Protein AF-A0A150GZI4-F1 (afdb_monomer)

Radius of gyration: 29.68 Å; Cα contacts (8 Å, |Δi|>4): 111; chains: 1; bounding box: 90×44×80 Å

pLDDT: mean 73.65, std 22.76, range [37.59, 97.5]

Structure (mmCIF, N/CA/C/O backbone):
data_AF-A0A150GZI4-F1
#
_entry.id   AF-A0A150GZI4-F1
#
loop_
_atom_site.group_PDB
_atom_site.id
_atom_site.type_symbol
_atom_site.label_ato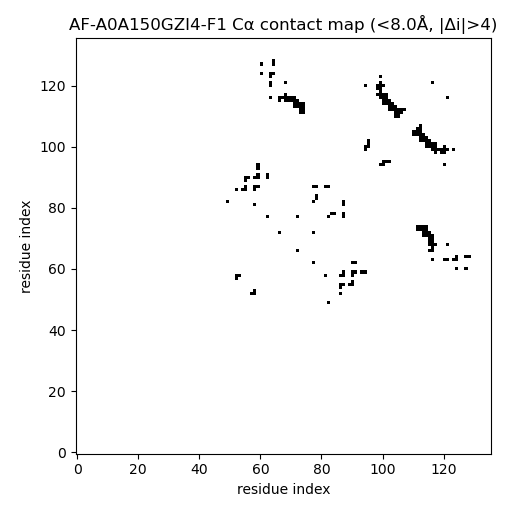m_id
_atom_site.label_alt_id
_atom_site.label_comp_id
_atom_site.label_asym_id
_atom_site.label_entity_id
_atom_site.label_seq_id
_atom_site.pdbx_PDB_ins_code
_atom_site.Cartn_x
_atom_site.Cartn_y
_atom_site.Cartn_z
_atom_site.occupancy
_atom_site.B_iso_or_equiv
_atom_site.auth_seq_id
_atom_site.auth_comp_id
_atom_site.auth_asym_id
_atom_site.auth_atom_id
_atom_site.pdbx_PDB_model_num
ATOM 1 N N . MET A 1 1 ? -49.444 16.721 -34.925 1.00 39.84 1 MET A N 1
ATOM 2 C CA . MET A 1 1 ? -49.424 17.511 -36.173 1.00 39.84 1 MET A CA 1
ATOM 3 C C . MET A 1 1 ? -48.010 17.444 -36.735 1.00 39.84 1 MET A C 1
ATOM 5 O O . MET A 1 1 ? -47.135 17.995 -36.087 1.00 39.84 1 MET A O 1
ATOM 9 N N . ALA A 1 2 ? -47.861 16.724 -37.858 1.00 42.56 2 ALA A N 1
ATOM 10 C CA . ALA A 1 2 ? -46.736 16.630 -38.814 1.00 42.56 2 ALA A CA 1
ATOM 11 C C . ALA A 1 2 ? -45.330 16.274 -38.260 1.00 42.56 2 ALA A C 1
ATOM 13 O O . ALA A 1 2 ? -44.802 16.997 -37.428 1.00 42.56 2 ALA A O 1
ATOM 14 N N . ASP A 1 3 ? -44.690 15.136 -38.561 1.00 42.09 3 ASP A N 1
ATOM 15 C CA . ASP A 1 3 ? -44.440 14.413 -39.835 1.00 42.09 3 ASP A CA 1
ATOM 16 C C . ASP A 1 3 ? -43.342 15.054 -40.711 1.00 42.09 3 ASP A C 1
ATOM 18 O O . ASP A 1 3 ? -43.411 16.250 -40.985 1.00 42.09 3 ASP A O 1
ATOM 22 N N . ALA A 1 4 ? -42.357 14.221 -41.096 1.00 39.97 4 ALA A N 1
ATOM 23 C CA . ALA A 1 4 ? -41.515 14.232 -42.311 1.00 39.97 4 ALA A CA 1
ATOM 24 C C . ALA A 1 4 ? -40.080 13.746 -41.978 1.00 39.97 4 ALA A C 1
ATOM 26 O O . ALA A 1 4 ? -39.322 14.430 -41.298 1.00 39.97 4 ALA A O 1
ATOM 27 N N . ALA A 1 5 ? -39.729 12.483 -42.254 1.00 42.06 5 ALA A N 1
ATOM 28 C CA . ALA A 1 5 ? -39.231 11.972 -43.547 1.00 42.06 5 ALA A CA 1
ATOM 29 C C . ALA A 1 5 ? -37.741 12.317 -43.781 1.00 42.06 5 ALA A C 1
ATOM 31 O O . ALA A 1 5 ? -37.381 13.477 -43.911 1.00 42.06 5 ALA A O 1
ATOM 32 N N . ALA A 1 6 ? -36.850 11.318 -43.665 1.00 46.44 6 ALA A N 1
ATOM 33 C CA . ALA A 1 6 ? -36.167 10.636 -44.785 1.00 46.44 6 ALA A CA 1
ATOM 34 C C . ALA A 1 6 ? -34.973 11.462 -45.341 1.00 46.44 6 ALA A C 1
ATOM 36 O O . ALA A 1 6 ? -35.066 12.664 -45.504 1.00 46.44 6 ALA A O 1
ATOM 37 N N . LEU A 1 7 ? -33.771 10.931 -45.580 1.00 47.41 7 LEU A N 1
ATOM 38 C CA . LEU A 1 7 ? -33.436 10.022 -46.674 1.00 47.41 7 LEU A CA 1
ATOM 39 C C . LEU A 1 7 ? -31.927 9.644 -46.602 1.00 47.41 7 LEU A C 1
ATOM 41 O O . LEU A 1 7 ? -31.074 10.510 -46.466 1.00 47.41 7 LEU A O 1
ATOM 45 N N . LEU A 1 8 ? -31.658 8.350 -46.813 1.00 49.22 8 LEU A N 1
ATOM 46 C CA . LEU A 1 8 ? -30.639 7.734 -47.689 1.00 49.22 8 LEU A CA 1
ATOM 47 C C . LEU A 1 8 ? -29.102 7.848 -47.484 1.00 49.22 8 LEU A C 1
ATOM 49 O O . LEU A 1 8 ? -28.475 8.878 -47.674 1.00 49.22 8 LEU A O 1
ATOM 53 N N . GLN A 1 9 ? -28.543 6.630 -47.371 1.00 41.47 9 GLN A N 1
ATOM 54 C CA . GLN A 1 9 ? -27.523 5.974 -48.220 1.00 41.47 9 GLN A CA 1
ATOM 55 C C . GLN A 1 9 ? -26.048 6.398 -48.175 1.00 41.47 9 GLN A C 1
ATOM 57 O O . GLN A 1 9 ? -25.660 7.513 -48.492 1.00 41.47 9 GLN A O 1
ATOM 62 N N . GLY A 1 10 ? -25.214 5.372 -47.967 1.00 41.75 10 GLY A N 1
ATOM 63 C CA . GLY A 1 10 ? -23.782 5.373 -48.249 1.00 41.75 10 GLY A CA 1
ATOM 64 C C . GLY A 1 10 ? -23.161 3.986 -48.063 1.00 41.75 10 GLY A C 1
ATOM 65 O O . GLY A 1 10 ? -22.416 3.759 -47.118 1.00 41.75 10 GLY A O 1
ATOM 66 N N . LEU A 1 11 ? -23.503 3.041 -48.944 1.00 47.81 11 LEU A N 1
ATOM 67 C CA . LEU A 1 11 ? -22.794 1.768 -49.124 1.00 47.81 11 LEU A CA 1
ATOM 68 C C . LEU A 1 11 ? -21.376 2.031 -49.659 1.00 47.81 11 LEU A C 1
ATOM 70 O O . LEU A 1 11 ? -21.244 2.695 -50.681 1.00 47.81 11 LEU A O 1
ATOM 74 N N . SER A 1 12 ? -20.341 1.405 -49.090 1.00 46.00 12 SER A N 1
ATOM 75 C CA . SER A 1 12 ? -19.241 0.886 -49.915 1.00 46.00 12 SER A CA 1
ATOM 76 C C . SER A 1 12 ? -18.458 -0.227 -49.220 1.00 46.00 12 SER A C 1
ATOM 78 O O . SER A 1 12 ? -18.130 -0.165 -48.037 1.00 46.00 12 SER A O 1
ATOM 80 N N . ARG A 1 13 ? -18.206 -1.276 -50.001 1.00 47.44 13 ARG A N 1
ATOM 81 C CA . ARG A 1 13 ? -17.507 -2.518 -49.669 1.00 47.44 13 ARG A CA 1
ATOM 82 C C . ARG A 1 13 ? -15.998 -2.316 -49.825 1.00 47.44 13 ARG A C 1
ATOM 84 O O . ARG A 1 13 ? -15.567 -1.684 -50.781 1.00 47.44 13 ARG A O 1
ATOM 91 N N . GLY A 1 14 ? -15.205 -2.969 -48.981 1.00 40.56 14 GLY A N 1
ATOM 92 C CA . GLY A 1 14 ? -13.758 -3.091 -49.170 1.00 40.56 14 GLY A CA 1
ATOM 93 C C . GLY A 1 14 ? -13.226 -4.375 -48.548 1.00 40.56 14 GLY A C 1
ATOM 94 O O . GLY A 1 14 ? -12.915 -4.412 -47.364 1.00 40.56 14 GLY A O 1
ATOM 95 N N . GLN A 1 15 ? -13.172 -5.440 -49.350 1.00 42.50 15 GLN A N 1
ATOM 96 C CA . GLN A 1 15 ? -12.490 -6.695 -49.034 1.00 42.50 15 GLN A CA 1
ATOM 97 C C . GLN A 1 15 ? -10.969 -6.485 -49.008 1.00 42.50 15 GLN A C 1
ATOM 99 O O . GLN A 1 15 ? -10.436 -5.738 -49.824 1.00 42.50 15 GLN A O 1
ATOM 104 N N . GLY A 1 16 ? -10.269 -7.208 -48.131 1.00 39.09 16 GLY A N 1
ATOM 105 C CA . GLY A 1 16 ? -8.806 -7.213 -48.089 1.00 39.09 16 GLY A CA 1
ATOM 106 C C . GLY A 1 16 ? -8.229 -8.155 -47.032 1.00 39.09 16 GLY A C 1
ATOM 107 O O . GLY A 1 16 ? -7.452 -7.728 -46.189 1.00 39.09 16 GLY A O 1
ATOM 108 N N . LEU A 1 17 ? -8.627 -9.431 -47.045 1.00 45.88 17 LEU A N 1
ATOM 109 C CA . LEU A 1 17 ? -7.963 -10.489 -46.275 1.00 45.88 17 LEU A CA 1
ATOM 110 C C . LEU A 1 17 ? -6.720 -10.963 -47.043 1.00 45.88 17 LEU A C 1
ATOM 112 O O . LEU A 1 17 ? -6.808 -11.845 -47.897 1.00 45.88 17 LEU A O 1
ATOM 116 N N . SER A 1 18 ? -5.556 -10.392 -46.740 1.00 47.31 18 SER A N 1
ATOM 117 C CA . SER A 1 18 ? -4.263 -10.891 -47.217 1.00 47.31 18 SER A CA 1
ATOM 118 C C . SER A 1 18 ? -3.698 -11.932 -46.247 1.00 47.31 18 SER A C 1
ATOM 120 O O . SER A 1 18 ? -3.342 -11.662 -45.101 1.00 47.31 18 SER A O 1
ATOM 122 N N . ARG A 1 19 ? -3.645 -13.164 -46.755 1.00 48.53 19 ARG A N 1
ATOM 123 C CA . ARG A 1 19 ? -3.022 -14.356 -46.177 1.00 48.53 19 ARG A CA 1
ATOM 124 C C . ARG A 1 19 ? -1.498 -14.214 -46.084 1.00 48.53 19 ARG A C 1
ATOM 126 O O . ARG A 1 19 ? -0.862 -13.740 -47.016 1.00 48.53 19 ARG A O 1
ATOM 133 N N . GLY A 1 20 ? -0.937 -14.831 -45.043 1.00 40.38 20 GLY A N 1
ATOM 134 C CA . GLY A 1 20 ? 0.284 -15.634 -45.160 1.00 40.38 20 GLY A CA 1
ATOM 135 C C . GLY A 1 20 ? 1.603 -14.935 -44.843 1.00 40.38 20 GLY A C 1
ATOM 136 O O . GLY A 1 20 ? 2.312 -14.505 -45.744 1.00 40.38 20 GLY A O 1
ATOM 137 N N . HIS A 1 21 ? 2.013 -14.968 -43.572 1.00 40.41 21 HIS A N 1
ATOM 138 C CA . HIS A 1 21 ? 3.432 -14.905 -43.221 1.00 40.41 21 HIS A CA 1
ATOM 139 C C . HIS A 1 21 ? 3.874 -16.281 -42.713 1.00 40.41 21 HIS A C 1
ATOM 141 O O . HIS A 1 21 ? 3.656 -16.661 -41.564 1.00 40.41 21 HIS A O 1
ATOM 147 N N . VAL A 1 22 ? 4.448 -17.060 -43.630 1.00 51.91 22 VAL A N 1
ATOM 148 C CA . VAL A 1 22 ? 5.120 -18.328 -43.349 1.00 51.91 22 VAL A CA 1
ATOM 149 C C . VAL A 1 22 ? 6.433 -18.003 -42.638 1.00 51.91 22 VAL A C 1
ATOM 151 O O . VAL A 1 22 ? 7.350 -17.457 -43.250 1.00 51.91 22 VAL A O 1
ATOM 154 N N . LYS A 1 23 ? 6.549 -18.362 -41.354 1.00 46.94 23 LYS A N 1
ATOM 155 C CA . LYS A 1 23 ? 7.844 -18.443 -40.666 1.00 46.94 23 LYS A CA 1
ATOM 156 C C . LYS A 1 23 ? 8.646 -19.593 -41.283 1.00 46.94 23 LYS A C 1
ATOM 158 O O . LYS A 1 23 ? 8.545 -20.732 -40.837 1.00 46.94 23 LYS A O 1
ATOM 163 N N . ARG A 1 24 ? 9.436 -19.305 -42.319 1.00 49.22 24 ARG A N 1
ATOM 164 C CA . ARG A 1 24 ? 10.527 -20.194 -42.731 1.00 49.22 24 ARG A CA 1
ATOM 165 C C . ARG A 1 24 ? 11.670 -20.007 -41.740 1.00 49.22 24 ARG A C 1
ATOM 167 O O . ARG A 1 24 ? 12.234 -18.925 -41.626 1.00 49.22 24 ARG A O 1
ATOM 174 N N . LYS A 1 25 ? 11.941 -21.064 -40.981 1.00 51.47 25 LYS A N 1
ATOM 175 C CA . LYS A 1 25 ? 13.107 -21.216 -40.113 1.00 51.47 25 LYS A CA 1
ATOM 176 C C . LYS A 1 25 ? 14.332 -21.360 -41.029 1.00 51.47 25 LYS A C 1
ATOM 178 O O . LYS A 1 25 ? 14.335 -22.307 -41.813 1.00 51.47 25 LYS A O 1
ATOM 183 N N . PRO A 1 26 ? 15.328 -20.458 -41.002 1.00 46.69 26 PRO A N 1
ATOM 184 C CA . PRO A 1 26 ? 16.588 -20.741 -41.659 1.00 46.69 26 PRO A CA 1
ATOM 185 C C . PRO A 1 26 ? 17.311 -21.842 -40.880 1.00 46.69 26 PRO A C 1
ATOM 187 O O . PRO A 1 26 ? 17.478 -21.787 -39.660 1.00 46.69 26 PRO A O 1
ATOM 190 N N . GLU A 1 27 ? 17.648 -22.870 -41.640 1.00 42.62 27 GLU A N 1
ATOM 191 C CA . GLU A 1 27 ? 18.584 -23.944 -41.363 1.00 42.62 27 GLU A CA 1
ATOM 192 C C . GLU A 1 27 ? 19.900 -23.353 -40.836 1.00 42.62 27 GLU A C 1
ATOM 194 O O . GLU A 1 27 ? 20.576 -22.589 -41.525 1.00 42.62 27 GLU A O 1
ATOM 199 N N . ALA A 1 28 ? 20.227 -23.641 -39.575 1.00 42.75 28 ALA A N 1
ATOM 200 C CA . ALA A 1 28 ? 21.519 -23.293 -39.007 1.00 42.75 28 ALA A CA 1
ATOM 201 C C . ALA A 1 28 ? 22.528 -24.343 -39.476 1.00 42.75 28 ALA A C 1
ATOM 203 O O . ALA A 1 28 ? 22.565 -25.464 -38.966 1.00 42.75 28 ALA A O 1
ATOM 204 N N . ALA A 1 29 ? 23.299 -23.955 -40.488 1.00 44.03 29 ALA A N 1
ATOM 205 C CA . ALA A 1 29 ? 24.493 -24.643 -40.926 1.00 44.03 29 ALA A CA 1
ATOM 206 C C . ALA A 1 29 ? 25.485 -24.798 -39.765 1.00 44.03 29 ALA A C 1
ATOM 208 O O . ALA A 1 29 ? 25.663 -23.902 -38.935 1.00 44.03 29 ALA A O 1
ATOM 209 N N . ALA A 1 30 ? 26.133 -25.958 -39.746 1.00 44.94 30 ALA A N 1
ATOM 210 C CA . ALA A 1 30 ? 27.278 -26.256 -38.915 1.00 44.94 30 ALA A CA 1
ATOM 211 C C . ALA A 1 30 ? 28.374 -25.195 -39.101 1.00 44.94 30 ALA A C 1
ATOM 213 O O . ALA A 1 30 ? 28.802 -24.905 -40.216 1.00 44.94 30 ALA A O 1
ATOM 214 N N . GLY A 1 31 ? 28.842 -24.656 -37.981 1.00 37.59 31 GLY A N 1
ATOM 215 C CA . GLY A 1 31 ? 30.004 -23.789 -37.894 1.00 37.59 31 GLY A CA 1
ATOM 216 C C . GLY A 1 31 ? 30.709 -24.078 -36.581 1.00 37.59 31 GLY A C 1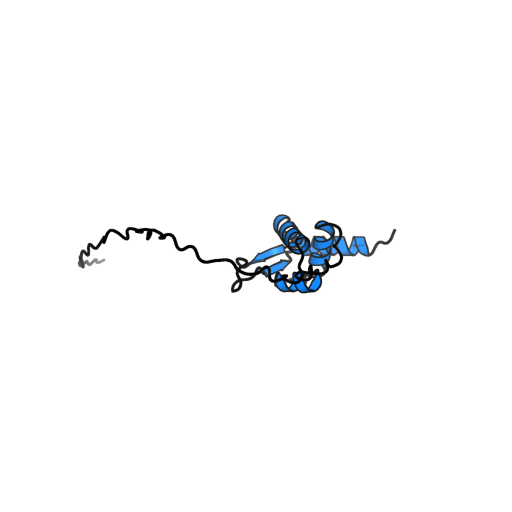
ATOM 217 O O . GLY A 1 31 ? 30.428 -23.454 -35.564 1.00 37.59 31 GLY A O 1
ATOM 218 N N . THR A 1 32 ? 31.576 -25.086 -36.600 1.00 48.88 32 THR A N 1
ATOM 219 C CA . THR A 1 32 ? 32.585 -25.311 -35.567 1.00 48.88 32 THR A CA 1
ATOM 220 C C . THR A 1 32 ? 33.472 -24.074 -35.483 1.00 48.88 32 THR A C 1
ATOM 222 O O . THR A 1 32 ? 34.274 -23.847 -36.383 1.00 48.88 32 THR A O 1
ATOM 225 N N . THR A 1 33 ? 33.377 -23.327 -34.385 1.00 47.81 33 THR A N 1
ATOM 226 C CA . THR A 1 33 ? 34.421 -22.381 -33.977 1.00 47.81 33 THR A CA 1
ATOM 227 C C . THR A 1 33 ? 34.620 -22.493 -32.469 1.00 47.81 33 THR A C 1
ATOM 229 O O . THR A 1 33 ? 33.849 -21.971 -31.674 1.00 47.81 33 THR A O 1
ATOM 232 N N . GLN A 1 34 ? 35.629 -23.289 -32.118 1.00 46.81 34 GLN A N 1
ATOM 233 C CA . GLN A 1 34 ? 36.589 -23.099 -31.028 1.00 46.81 34 GLN A CA 1
ATOM 234 C C . GLN A 1 34 ? 36.155 -22.158 -29.884 1.00 46.81 34 GLN A C 1
ATOM 236 O O . GLN A 1 34 ? 36.311 -20.943 -29.973 1.00 46.81 34 GLN A O 1
ATOM 241 N N . HIS A 1 35 ? 35.715 -22.732 -28.761 1.00 40.91 35 HIS A N 1
ATOM 242 C CA . HIS A 1 35 ? 35.781 -22.048 -27.469 1.00 40.91 35 HIS A CA 1
ATOM 243 C C . HIS A 1 35 ? 37.185 -22.242 -26.895 1.00 40.91 35 HIS A C 1
ATOM 245 O O . HIS A 1 35 ? 37.479 -23.256 -26.261 1.00 40.91 35 HIS A O 1
ATOM 251 N N . GLY A 1 36 ? 38.049 -21.274 -27.194 1.00 41.22 36 GLY A N 1
ATOM 252 C CA . GLY A 1 36 ? 39.243 -21.005 -26.410 1.00 41.22 36 GLY A CA 1
ATOM 253 C C . GLY A 1 36 ? 38.871 -20.499 -25.015 1.00 41.22 36 GLY A C 1
ATOM 254 O O . GLY A 1 36 ? 37.853 -19.834 -24.826 1.00 41.22 36 GLY A O 1
ATOM 255 N N . ASP A 1 37 ? 39.736 -20.866 -24.077 1.00 43.69 37 ASP A N 1
ATOM 256 C CA . ASP A 1 37 ? 40.087 -20.128 -22.868 1.00 43.69 37 ASP A CA 1
ATOM 257 C C . ASP A 1 37 ? 39.034 -20.025 -21.749 1.00 43.69 37 ASP A C 1
ATOM 259 O O . ASP A 1 37 ? 38.109 -19.214 -21.735 1.00 43.69 37 ASP A O 1
ATOM 263 N N . HIS A 1 38 ? 39.267 -20.861 -20.732 1.00 45.91 38 HIS A N 1
ATOM 264 C CA . HIS A 1 38 ? 38.825 -20.673 -19.353 1.00 45.91 38 HIS A CA 1
ATOM 265 C C . HIS A 1 38 ? 39.358 -19.330 -18.815 1.00 45.91 38 HIS A C 1
ATOM 267 O O . HIS A 1 38 ? 40.367 -19.280 -18.116 1.00 45.91 38 HIS A O 1
ATOM 273 N N . GLU A 1 39 ? 38.663 -18.235 -19.104 1.00 44.53 39 GLU A N 1
ATOM 274 C CA . GLU A 1 39 ? 38.768 -17.023 -18.297 1.00 44.53 39 GLU A CA 1
ATOM 275 C C . GLU A 1 39 ? 38.039 -17.283 -16.975 1.00 44.53 39 GLU A C 1
ATOM 277 O O . GLU A 1 39 ? 36.828 -17.529 -16.926 1.00 44.53 39 GLU A O 1
ATOM 282 N N . LEU A 1 40 ? 38.815 -17.284 -15.892 1.00 54.44 40 LEU A N 1
ATOM 283 C CA . LEU A 1 40 ? 38.364 -17.388 -14.511 1.00 54.44 40 LEU A CA 1
ATOM 284 C C . LEU A 1 40 ? 37.450 -16.200 -14.193 1.00 54.44 40 LEU A C 1
ATOM 286 O O . LEU A 1 40 ? 37.884 -15.170 -13.680 1.00 54.44 40 LEU A O 1
ATOM 290 N N . GLY A 1 41 ? 36.163 -16.353 -14.502 1.00 39.59 41 GLY A N 1
ATOM 291 C CA . GLY A 1 41 ? 35.123 -15.417 -14.112 1.00 39.59 41 GLY A CA 1
ATOM 292 C C . GLY A 1 41 ? 35.128 -15.266 -12.596 1.00 39.59 41 GLY A C 1
ATOM 293 O O . GLY A 1 41 ? 34.721 -16.174 -11.869 1.00 39.59 41 GLY A O 1
ATOM 294 N N . ALA A 1 42 ? 35.616 -14.116 -12.131 1.00 59.56 42 ALA A N 1
ATOM 295 C CA . ALA A 1 42 ? 35.599 -13.722 -10.734 1.00 59.56 42 ALA A CA 1
ATOM 296 C C . ALA A 1 42 ? 34.215 -14.011 -10.121 1.00 59.56 42 ALA A C 1
ATOM 298 O O . ALA A 1 42 ? 33.191 -13.738 -10.762 1.00 59.56 42 ALA A O 1
ATOM 299 N N . PRO A 1 43 ? 34.139 -14.557 -8.894 1.00 55.91 43 PRO A N 1
ATOM 300 C CA . PRO A 1 43 ? 32.857 -14.822 -8.267 1.00 55.91 43 PRO A CA 1
ATOM 301 C C . PRO A 1 43 ? 32.093 -13.504 -8.144 1.00 55.91 43 PRO A C 1
ATOM 303 O O . PRO A 1 43 ? 32.505 -12.604 -7.412 1.00 55.91 43 PRO A O 1
ATOM 306 N N . VAL A 1 44 ? 30.964 -13.394 -8.854 1.00 62.59 44 VAL A N 1
ATOM 307 C CA . VAL A 1 44 ? 30.018 -12.289 -8.671 1.00 62.59 44 VAL A CA 1
ATOM 308 C C . VAL A 1 44 ? 29.720 -12.216 -7.171 1.00 62.59 44 VAL A C 1
ATOM 310 O O . VAL A 1 44 ? 29.284 -13.226 -6.601 1.00 62.59 44 VAL A O 1
ATOM 313 N N . PRO A 1 45 ? 29.974 -11.080 -6.496 1.00 47.75 45 PRO A N 1
ATOM 314 C CA . PRO A 1 45 ? 29.801 -10.996 -5.059 1.00 47.75 45 PRO A CA 1
ATOM 315 C C . PRO A 1 45 ? 28.342 -11.305 -4.737 1.00 47.75 45 PRO A C 1
ATOM 317 O O . PRO A 1 45 ? 27.422 -10.583 -5.133 1.00 47.75 45 PRO A O 1
ATOM 320 N N . LYS A 1 46 ? 28.127 -12.425 -4.036 1.00 58.22 46 LYS A N 1
ATOM 321 C CA . LYS A 1 46 ? 26.824 -12.808 -3.497 1.00 58.22 46 LYS A CA 1
ATOM 322 C C . LYS A 1 46 ? 26.343 -11.620 -2.673 1.00 58.22 46 LYS A C 1
ATOM 324 O O . LYS A 1 46 ? 26.947 -11.311 -1.647 1.00 58.22 46 LYS A O 1
ATOM 329 N N . LYS A 1 47 ? 25.300 -10.930 -3.157 1.00 47.28 47 LYS A N 1
ATOM 330 C CA . LYS A 1 47 ? 24.678 -9.797 -2.459 1.00 47.28 47 LYS A CA 1
ATOM 331 C C . LYS A 1 47 ? 24.501 -10.208 -1.005 1.00 47.28 47 LYS A C 1
ATOM 333 O O . LYS A 1 47 ? 23.827 -11.204 -0.735 1.00 47.28 47 LYS A O 1
ATOM 338 N N . ARG A 1 48 ? 25.187 -9.493 -0.107 1.00 54.16 48 ARG A N 1
ATOM 339 C CA . ARG A 1 48 ? 25.138 -9.721 1.338 1.00 54.16 48 ARG A CA 1
ATOM 340 C C . ARG A 1 48 ? 23.660 -9.779 1.694 1.00 54.16 48 ARG A C 1
ATOM 342 O O . ARG A 1 48 ? 22.948 -8.800 1.479 1.00 54.16 48 ARG A O 1
ATOM 349 N N . ARG A 1 49 ? 23.185 -10.962 2.093 1.00 51.91 49 ARG A N 1
ATOM 350 C CA . ARG A 1 49 ? 21.794 -11.140 2.500 1.00 51.91 49 ARG A CA 1
ATOM 351 C C . ARG A 1 49 ? 21.619 -10.200 3.683 1.00 51.91 49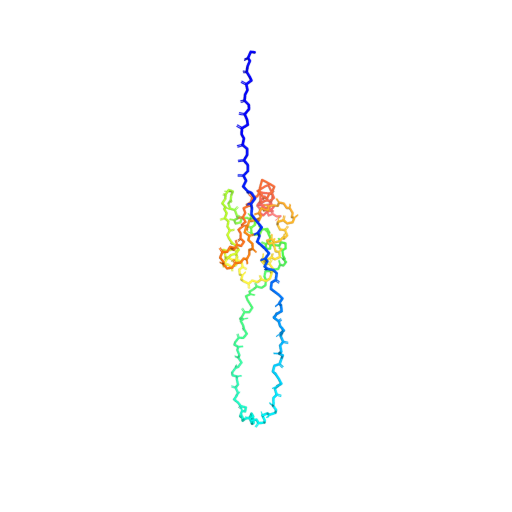 ARG A C 1
ATOM 353 O O . ARG A 1 49 ? 22.271 -10.395 4.706 1.00 51.91 49 ARG A O 1
ATOM 360 N N . GLY A 1 50 ? 20.849 -9.130 3.486 1.00 46.44 50 GLY A N 1
ATOM 361 C CA . GLY A 1 50 ? 20.444 -8.270 4.588 1.00 46.44 50 GLY A CA 1
ATOM 362 C C . GLY A 1 50 ? 19.775 -9.121 5.671 1.00 46.44 50 GLY A C 1
ATOM 363 O O . GLY A 1 50 ? 19.361 -10.251 5.380 1.00 46.44 50 GLY A O 1
ATOM 364 N N . PRO A 1 51 ? 19.699 -8.621 6.912 1.00 46.97 51 PRO A N 1
ATOM 365 C CA . PRO A 1 51 ? 19.027 -9.336 7.988 1.00 46.97 51 PRO A CA 1
ATOM 366 C C . PRO A 1 51 ? 17.645 -9.793 7.501 1.00 46.97 51 PRO A C 1
ATOM 368 O O . PRO A 1 51 ? 16.858 -9.004 6.981 1.00 46.97 51 PRO A O 1
ATOM 371 N N . THR A 1 52 ? 17.408 -11.105 7.564 1.00 50.28 52 THR A N 1
ATOM 372 C CA . THR A 1 52 ? 16.119 -11.702 7.206 1.00 50.28 52 THR A CA 1
ATOM 373 C C . THR A 1 52 ? 15.125 -11.222 8.249 1.00 50.28 52 THR A C 1
ATOM 375 O O . THR A 1 52 ? 15.265 -11.574 9.418 1.00 50.28 52 THR A O 1
ATOM 378 N N . ILE A 1 53 ? 14.168 -10.383 7.850 1.00 52.66 53 ILE A N 1
ATOM 379 C CA . ILE A 1 53 ? 13.061 -10.022 8.733 1.00 52.66 53 ILE A CA 1
ATOM 380 C C . ILE A 1 53 ? 12.341 -11.335 9.078 1.00 52.66 53 ILE A C 1
ATOM 382 O O . ILE A 1 53 ? 11.966 -12.078 8.166 1.00 52.66 53 ILE A O 1
ATOM 386 N N . PRO A 1 54 ? 12.187 -11.682 10.364 1.00 57.62 54 PRO A N 1
ATOM 387 C CA . PRO A 1 54 ? 11.540 -12.921 10.745 1.00 57.62 54 PRO A CA 1
ATOM 388 C C . PRO A 1 54 ? 10.047 -12.809 10.421 1.00 57.62 54 PRO A C 1
ATOM 390 O O . PRO A 1 54 ? 9.338 -12.005 11.008 1.00 57.62 54 PRO A O 1
ATOM 393 N N . ASN A 1 55 ? 9.576 -13.653 9.504 1.00 79.69 55 ASN A N 1
ATOM 394 C CA . ASN A 1 55 ? 8.169 -13.857 9.146 1.00 79.69 55 ASN A CA 1
ATOM 395 C C . ASN A 1 55 ? 7.487 -12.700 8.372 1.00 79.69 55 ASN A C 1
ATOM 397 O O . ASN A 1 55 ? 7.441 -11.545 8.790 1.00 79.69 55 ASN A O 1
ATOM 401 N N . VAL A 1 56 ? 6.847 -13.066 7.255 1.00 86.12 56 VAL A N 1
ATOM 402 C CA . VAL A 1 56 ? 5.985 -12.216 6.412 1.00 86.12 56 VAL A CA 1
ATOM 403 C C . VAL A 1 56 ? 4.950 -11.438 7.235 1.00 86.12 56 VAL A C 1
ATOM 405 O O . VAL A 1 56 ? 4.621 -10.306 6.893 1.00 86.12 56 VAL A O 1
ATOM 408 N N . VAL A 1 57 ? 4.451 -12.020 8.329 1.00 88.06 57 VAL A N 1
ATOM 409 C CA . VAL A 1 57 ? 3.464 -11.379 9.213 1.00 88.06 57 VAL A CA 1
ATOM 410 C C . VAL A 1 57 ? 4.050 -10.180 9.964 1.00 88.06 57 VAL A C 1
ATOM 412 O O . VAL A 1 57 ? 3.389 -9.149 10.045 1.00 88.06 57 VAL A O 1
ATOM 415 N N . ALA A 1 58 ? 5.283 -10.277 10.469 1.00 88.00 58 ALA A N 1
ATOM 416 C CA . ALA A 1 58 ? 5.927 -9.154 11.151 1.00 88.00 58 ALA A CA 1
ATOM 417 C C . ALA A 1 58 ? 6.219 -8.019 10.161 1.00 88.00 58 ALA A C 1
ATOM 419 O O . ALA A 1 58 ? 5.903 -6.866 10.436 1.00 88.00 58 ALA A O 1
ATOM 420 N N . ALA A 1 59 ? 6.713 -8.358 8.963 1.00 90.31 59 ALA A N 1
ATOM 421 C CA . ALA A 1 59 ? 6.901 -7.384 7.888 1.00 90.31 59 ALA A CA 1
ATOM 422 C C . ALA A 1 59 ? 5.581 -6.690 7.499 1.00 90.31 59 ALA A C 1
ATOM 424 O O . ALA A 1 59 ? 5.563 -5.482 7.284 1.00 90.31 59 ALA A O 1
ATOM 425 N N . ALA A 1 60 ? 4.468 -7.429 7.44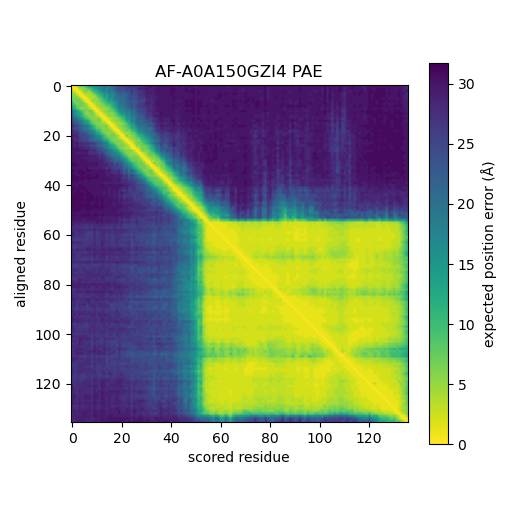4 1.00 93.06 60 ALA A N 1
ATOM 426 C CA . ALA A 1 60 ? 3.149 -6.864 7.163 1.00 93.06 60 ALA A CA 1
ATOM 427 C C . ALA A 1 60 ? 2.693 -5.881 8.252 1.00 93.06 60 ALA A C 1
ATOM 429 O O . ALA A 1 60 ? 2.206 -4.801 7.923 1.00 93.06 60 ALA A O 1
ATOM 430 N N . ALA A 1 61 ? 2.896 -6.220 9.528 1.00 92.56 61 ALA A N 1
ATOM 431 C CA . ALA A 1 61 ? 2.596 -5.325 10.642 1.00 92.56 61 ALA A CA 1
ATOM 432 C C . ALA A 1 61 ? 3.426 -4.033 10.566 1.00 92.56 61 ALA A C 1
ATOM 434 O O . ALA A 1 61 ? 2.868 -2.940 10.624 1.00 92.56 61 ALA A O 1
ATOM 435 N N . SER A 1 62 ? 4.739 -4.136 10.335 1.00 93.38 62 SER A N 1
ATOM 436 C CA . SER A 1 62 ? 5.605 -2.957 10.206 1.00 93.38 62 SER A CA 1
ATOM 437 C C . SER A 1 62 ? 5.245 -2.084 8.999 1.00 93.38 62 SER A C 1
ATOM 439 O O . SER A 1 62 ? 5.259 -0.859 9.101 1.00 93.38 62 SER A O 1
ATOM 441 N N . ILE A 1 63 ? 4.874 -2.691 7.865 1.00 94.62 63 ILE A N 1
ATOM 442 C CA . ILE A 1 63 ? 4.392 -1.961 6.685 1.00 94.62 63 ILE A CA 1
ATOM 443 C C . ILE A 1 63 ? 3.114 -1.178 7.010 1.00 94.62 63 ILE A C 1
ATOM 445 O O . ILE A 1 63 ? 3.025 -0.008 6.645 1.00 94.62 63 ILE A O 1
ATOM 449 N N . LEU A 1 64 ? 2.149 -1.785 7.711 1.00 93.38 64 LEU A N 1
ATOM 450 C CA . LEU A 1 64 ? 0.913 -1.100 8.108 1.00 93.38 64 LEU A CA 1
ATOM 451 C C . LEU A 1 64 ? 1.168 0.078 9.045 1.00 93.38 64 LEU A C 1
ATOM 453 O O . LEU A 1 64 ? 0.540 1.120 8.893 1.00 93.38 64 LEU A O 1
ATOM 457 N N . LEU A 1 65 ? 2.099 -0.067 9.988 1.00 93.69 65 LEU A N 1
ATOM 458 C CA . LEU A 1 65 ? 2.459 1.012 10.909 1.00 93.69 65 LEU A CA 1
ATOM 459 C C . LEU A 1 65 ? 3.096 2.211 10.194 1.00 93.69 65 LEU A C 1
ATOM 461 O O . LE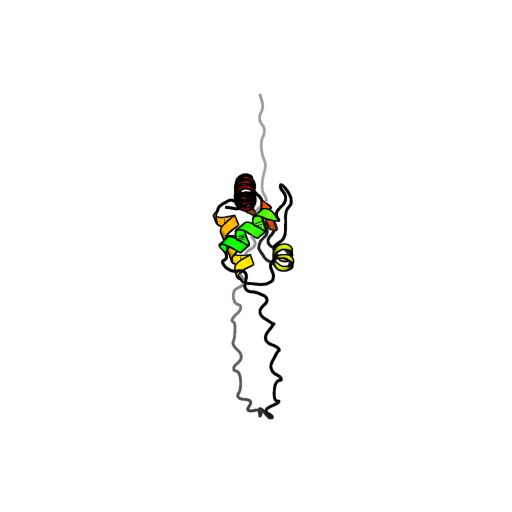U A 1 65 ? 2.907 3.343 10.637 1.00 93.69 65 LEU A O 1
ATOM 465 N N . LEU A 1 66 ? 3.818 1.970 9.094 1.00 94.19 66 LEU A N 1
ATOM 466 C CA . LEU A 1 66 ? 4.451 3.010 8.282 1.00 94.19 66 LEU A CA 1
ATOM 467 C C . LEU A 1 66 ? 3.454 3.771 7.392 1.00 94.19 66 LEU A C 1
ATOM 469 O O . LEU A 1 66 ? 3.693 4.934 7.072 1.00 94.19 66 LEU A O 1
ATOM 473 N N . MET A 1 67 ? 2.375 3.125 6.938 1.00 93.88 67 MET A N 1
ATOM 474 C CA . MET A 1 67 ? 1.454 3.715 5.961 1.00 93.88 67 MET A CA 1
ATOM 475 C C . MET A 1 67 ? 0.573 4.809 6.591 1.00 93.88 67 MET A C 1
ATOM 477 O O . MET A 1 67 ? -0.232 4.509 7.474 1.00 93.88 67 MET A O 1
ATOM 481 N N . PRO A 1 68 ? 0.652 6.065 6.112 1.00 91.44 68 PRO A N 1
ATOM 482 C CA . PRO A 1 68 ? -0.265 7.113 6.534 1.00 91.44 68 PRO A CA 1
ATOM 483 C C . PRO A 1 68 ? -1.631 6.967 5.852 1.00 91.44 68 PRO A C 1
ATOM 485 O O . PRO A 1 68 ? -1.729 6.506 4.711 1.00 91.44 68 PRO A O 1
ATOM 488 N N . GLU A 1 69 ? -2.685 7.420 6.530 1.00 92.81 69 GLU A N 1
ATOM 489 C CA . GLU A 1 69 ? -4.038 7.472 5.971 1.00 92.81 69 GLU A CA 1
ATOM 490 C C . GLU A 1 69 ? -4.098 8.345 4.709 1.00 92.81 69 GLU A C 1
ATOM 492 O O . GLU A 1 69 ? -3.526 9.433 4.655 1.00 92.81 69 GLU A O 1
ATOM 497 N N . GLY A 1 70 ? -4.784 7.853 3.673 1.00 90.19 70 GLY A N 1
ATOM 498 C CA . GLY A 1 70 ? -5.027 8.592 2.430 1.00 90.19 70 GLY A CA 1
ATOM 499 C C . GLY A 1 70 ? -3.800 8.803 1.532 1.00 90.19 70 GLY A C 1
ATOM 500 O O . GLY A 1 70 ? -3.941 9.335 0.430 1.00 90.19 70 GLY A O 1
ATOM 501 N N . ILE A 1 71 ? -2.604 8.372 1.947 1.00 94.56 71 ILE A N 1
ATOM 502 C CA . ILE A 1 71 ? -1.373 8.550 1.171 1.00 94.56 71 ILE A CA 1
ATOM 503 C C . ILE A 1 71 ? -1.052 7.279 0.383 1.00 94.56 71 ILE A C 1
ATOM 505 O O . ILE A 1 71 ? -0.860 6.197 0.939 1.00 94.56 71 ILE A O 1
ATOM 509 N N . LYS A 1 72 ? -0.932 7.429 -0.941 1.00 95.12 72 LYS A N 1
ATOM 510 C CA . LYS A 1 72 ? -0.504 6.347 -1.832 1.00 95.12 72 LYS A CA 1
ATOM 511 C C . LYS A 1 72 ? 1.013 6.168 -1.771 1.00 95.12 72 LYS A C 1
ATOM 513 O O . LYS A 1 72 ? 1.761 7.057 -2.178 1.00 95.12 72 LYS A O 1
ATOM 518 N N . MET A 1 73 ? 1.465 4.988 -1.358 1.00 95.62 73 MET A N 1
ATOM 519 C CA . MET A 1 73 ? 2.879 4.609 -1.311 1.00 95.62 73 MET A CA 1
ATOM 520 C C . MET A 1 73 ? 3.219 3.559 -2.368 1.00 95.62 73 MET A C 1
ATOM 522 O O . MET A 1 73 ? 2.435 2.653 -2.635 1.00 95.62 73 MET A O 1
ATOM 526 N N . TYR A 1 74 ? 4.401 3.644 -2.976 1.00 95.12 74 TYR A N 1
ATOM 527 C CA . TYR A 1 74 ? 4.814 2.709 -4.027 1.00 95.12 74 TYR A CA 1
ATOM 528 C C . TYR A 1 74 ? 5.650 1.555 -3.475 1.00 95.12 74 TYR A C 1
ATOM 530 O O . TYR A 1 74 ? 6.391 1.719 -2.509 1.00 95.12 74 TYR A O 1
ATOM 538 N N . GLU A 1 75 ? 5.623 0.402 -4.154 1.00 92.62 75 GLU A N 1
ATOM 539 C CA . GLU A 1 75 ? 6.421 -0.781 -3.780 1.00 92.62 75 GLU A CA 1
ATOM 540 C C . GLU A 1 75 ? 7.909 -0.461 -3.562 1.00 92.62 75 GLU A C 1
ATOM 542 O O . GLU A 1 75 ? 8.551 -0.985 -2.651 1.00 92.62 75 GLU A O 1
ATOM 547 N N . LYS A 1 76 ? 8.458 0.437 -4.387 1.00 92.25 76 LYS A N 1
ATOM 548 C CA . LYS A 1 76 ? 9.851 0.877 -4.284 1.00 92.25 76 LYS A CA 1
ATOM 549 C C . LYS A 1 76 ? 10.161 1.497 -2.917 1.00 92.25 76 LYS A C 1
ATOM 551 O O . LYS A 1 76 ? 11.242 1.238 -2.402 1.00 92.25 76 LYS A O 1
ATOM 556 N N . THR A 1 77 ? 9.231 2.254 -2.336 1.00 94.00 77 THR A N 1
ATOM 557 C CA . THR A 1 77 ? 9.380 2.870 -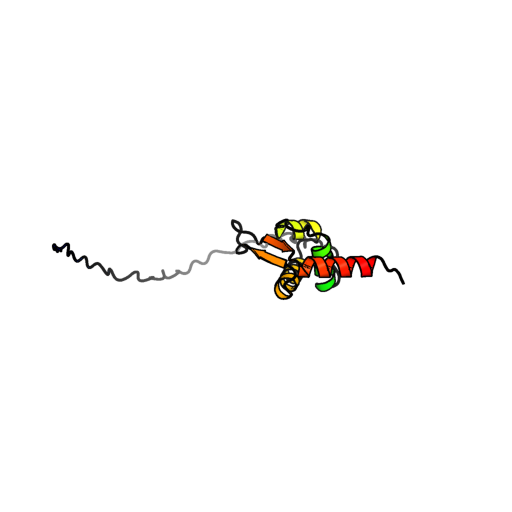1.010 1.00 94.00 77 THR A CA 1
ATOM 558 C C . THR A 1 77 ? 9.477 1.794 0.070 1.00 94.00 77 THR A C 1
ATOM 560 O O . THR A 1 77 ? 10.425 1.785 0.845 1.00 94.00 77 THR A O 1
ATOM 563 N N . PHE A 1 78 ? 8.588 0.796 0.051 1.00 93.44 78 PHE A N 1
ATOM 564 C CA . PHE A 1 78 ? 8.648 -0.318 1.005 1.00 93.44 78 PHE A CA 1
ATOM 565 C C . PHE A 1 78 ? 9.932 -1.144 0.868 1.00 93.44 78 PHE A C 1
ATOM 567 O O . PHE A 1 78 ? 10.494 -1.585 1.863 1.00 93.44 78 PHE A O 1
ATOM 574 N N . ARG A 1 79 ? 10.439 -1.339 -0.355 1.00 92.38 79 ARG A N 1
ATOM 575 C CA . ARG A 1 79 ? 11.721 -2.030 -0.578 1.00 92.38 79 ARG A CA 1
ATOM 576 C C . ARG A 1 79 ? 12.938 -1.211 -0.147 1.00 92.38 79 ARG A C 1
ATOM 578 O O . ARG A 1 79 ? 13.987 -1.804 0.094 1.00 92.38 79 ARG A O 1
ATOM 585 N N . GLN A 1 80 ? 12.829 0.115 -0.112 1.00 93.06 80 GLN A N 1
ATOM 586 C CA . GLN A 1 80 ? 13.868 0.983 0.442 1.00 93.06 80 GLN A CA 1
ATOM 587 C C . GLN A 1 80 ? 13.885 0.888 1.970 1.00 93.06 80 GLN A C 1
ATOM 589 O O . GLN A 1 80 ? 14.964 0.749 2.531 1.00 93.06 80 GLN A O 1
ATOM 594 N N . GLU A 1 81 ? 12.709 0.862 2.602 1.00 92.06 81 GLU A N 1
ATOM 595 C CA . GLU A 1 81 ? 12.573 0.830 4.062 1.00 92.06 81 GLU A CA 1
ATOM 596 C C . GLU A 1 81 ? 12.822 -0.566 4.664 1.00 92.06 81 GLU A C 1
ATOM 598 O O . GLU A 1 81 ? 13.684 -0.754 5.515 1.00 92.06 81 GLU A O 1
ATOM 603 N N . PHE A 1 82 ? 12.113 -1.587 4.173 1.00 88.06 82 PHE A N 1
ATOM 604 C CA . PHE A 1 82 ? 12.140 -2.961 4.705 1.00 88.06 82 PHE A CA 1
ATOM 605 C C . PHE A 1 82 ? 13.111 -3.882 3.957 1.00 88.06 82 PHE A C 1
ATOM 607 O O . PHE A 1 82 ? 13.259 -5.066 4.271 1.00 88.06 82 PHE A O 1
ATOM 614 N N . GLY A 1 83 ? 13.774 -3.348 2.935 1.00 89.44 83 GLY A N 1
ATOM 615 C CA . GLY A 1 83 ? 14.720 -4.071 2.107 1.00 89.44 83 GLY A CA 1
ATOM 616 C C . GLY A 1 83 ? 14.097 -4.759 0.891 1.00 89.44 83 GLY A C 1
ATOM 617 O O . GLY A 1 83 ? 12.916 -5.114 0.818 1.00 89.44 83 GLY A O 1
ATOM 618 N N . ASN A 1 84 ? 14.956 -4.972 -0.105 1.00 89.31 84 ASN A N 1
ATOM 619 C CA . ASN A 1 84 ? 14.608 -5.648 -1.345 1.00 89.31 84 ASN A CA 1
ATOM 620 C C . ASN A 1 84 ? 14.658 -7.177 -1.171 1.00 89.31 84 ASN A C 1
ATOM 622 O O . ASN A 1 84 ? 15.598 -7.834 -1.620 1.00 89.31 84 ASN A O 1
ATOM 626 N N . ASN A 1 85 ? 13.653 -7.730 -0.497 1.00 86.94 85 ASN A N 1
ATOM 627 C CA . ASN A 1 85 ? 13.528 -9.156 -0.199 1.00 86.94 85 ASN A CA 1
ATOM 628 C C . ASN A 1 85 ? 12.142 -9.688 -0.657 1.00 86.94 85 ASN A C 1
ATOM 630 O O . ASN A 1 85 ? 11.256 -8.893 -0.995 1.00 86.94 85 ASN A O 1
ATOM 634 N N . PRO A 1 86 ? 11.948 -11.018 -0.763 1.00 88.44 86 PRO A N 1
ATOM 635 C CA . PRO A 1 86 ? 10.649 -11.586 -1.130 1.00 88.44 86 PRO A CA 1
ATOM 636 C C . PRO A 1 86 ? 9.580 -11.410 -0.043 1.00 88.44 86 PRO A C 1
ATOM 638 O O . PRO A 1 86 ? 8.392 -11.435 -0.365 1.00 88.44 86 PRO A O 1
ATOM 641 N N . ASP A 1 87 ? 9.970 -11.227 1.217 1.00 88.81 87 ASP A N 1
ATOM 642 C CA . ASP A 1 87 ? 9.042 -11.115 2.342 1.00 88.81 87 ASP A CA 1
ATOM 643 C C . ASP A 1 87 ? 8.265 -9.799 2.294 1.00 88.81 87 ASP A C 1
ATOM 645 O O . ASP A 1 87 ? 7.058 -9.823 2.494 1.00 88.81 87 ASP A O 1
ATOM 649 N N . THR A 1 88 ? 8.891 -8.693 1.880 1.00 92.38 88 THR A N 1
ATOM 650 C CA . THR A 1 88 ? 8.224 -7.405 1.625 1.00 92.38 88 THR A CA 1
ATOM 651 C C . THR A 1 88 ? 7.104 -7.560 0.593 1.00 92.38 88 THR A C 1
ATOM 653 O O . THR A 1 88 ? 5.987 -7.090 0.800 1.00 92.38 88 THR A O 1
ATOM 656 N N . SER A 1 89 ? 7.354 -8.275 -0.511 1.00 91.44 89 SER A N 1
ATOM 657 C CA . SER A 1 89 ? 6.322 -8.527 -1.529 1.00 91.44 89 SER A CA 1
ATOM 658 C C . SER A 1 89 ? 5.203 -9.426 -1.025 1.00 91.44 89 SER A C 1
ATOM 660 O O . SER A 1 89 ? 4.036 -9.186 -1.330 1.00 91.44 89 SER A O 1
ATOM 662 N N . LYS A 1 90 ? 5.545 -10.469 -0.264 1.00 93.81 90 LYS A N 1
ATOM 663 C CA . LYS A 1 90 ? 4.552 -11.366 0.336 1.00 93.81 90 LYS A CA 1
ATOM 664 C C . LYS A 1 90 ? 3.719 -10.646 1.391 1.00 93.81 90 LYS A C 1
ATOM 666 O O . LYS A 1 90 ? 2.523 -10.889 1.464 1.00 93.81 90 LYS A O 1
ATOM 671 N N . ALA A 1 91 ? 4.324 -9.743 2.153 1.00 95.12 91 ALA A N 1
ATOM 672 C CA . ALA A 1 91 ? 3.653 -8.937 3.159 1.00 95.12 91 ALA A CA 1
ATOM 673 C C . ALA A 1 91 ? 2.654 -7.980 2.505 1.00 95.12 91 ALA A C 1
ATOM 675 O O . ALA A 1 91 ? 1.483 -7.999 2.862 1.00 95.12 91 ALA A O 1
ATOM 676 N N . LEU A 1 92 ? 3.067 -7.240 1.469 1.00 95.19 92 LEU A N 1
ATOM 677 C CA . LEU A 1 92 ? 2.159 -6.389 0.685 1.00 95.19 92 LEU A CA 1
ATOM 678 C C . LEU A 1 92 ? 0.996 -7.185 0.084 1.00 95.19 92 LEU A C 1
ATOM 680 O O . LEU A 1 92 ? -0.149 -6.738 0.108 1.00 95.19 92 LEU A O 1
ATOM 684 N N . ARG A 1 93 ? 1.279 -8.387 -0.430 1.00 94.50 93 ARG A N 1
ATOM 685 C CA . ARG A 1 93 ? 0.243 -9.280 -0.949 1.00 94.50 93 ARG A CA 1
ATOM 686 C C . ARG A 1 93 ? -0.729 -9.727 0.142 1.00 94.50 93 ARG A C 1
ATOM 688 O O . ARG A 1 93 ? -1.929 -9.667 -0.082 1.00 94.50 93 ARG A O 1
ATOM 695 N N . LEU A 1 94 ? -0.217 -10.127 1.300 1.00 94.31 94 LEU A N 1
ATOM 696 C CA . LEU A 1 94 ? -1.015 -10.553 2.446 1.00 94.31 94 LEU A CA 1
ATOM 697 C C . LEU A 1 94 ? -1.903 -9.419 2.974 1.00 94.31 94 LEU A C 1
ATOM 699 O O . LEU A 1 94 ? -3.064 -9.655 3.283 1.00 94.31 94 LEU A O 1
ATOM 703 N N . LEU A 1 95 ? -1.392 -8.189 3.033 1.00 95.75 95 LEU A N 1
ATOM 704 C CA . LEU A 1 95 ? -2.180 -7.015 3.412 1.00 95.75 95 LEU A CA 1
ATOM 705 C C . LEU A 1 95 ? -3.309 -6.730 2.420 1.00 95.75 95 LEU A C 1
ATOM 707 O O . LEU A 1 95 ? -4.420 -6.405 2.831 1.00 95.75 95 LEU A O 1
ATOM 711 N N . TRP A 1 96 ? -3.031 -6.869 1.123 1.00 96.31 96 TRP A N 1
ATOM 712 C CA . TRP A 1 96 ? -4.028 -6.672 0.074 1.00 96.31 96 TRP A CA 1
ATOM 713 C C . TRP A 1 96 ? -5.106 -7.763 0.100 1.00 96.31 96 TRP A C 1
ATOM 715 O O . TRP A 1 96 ? -6.291 -7.455 0.052 1.00 96.31 96 TRP A O 1
ATOM 725 N N . GLU A 1 97 ? -4.711 -9.031 0.247 1.00 94.56 97 GLU A N 1
ATOM 726 C CA . GLU A 1 97 ? -5.639 -10.166 0.365 1.00 94.56 9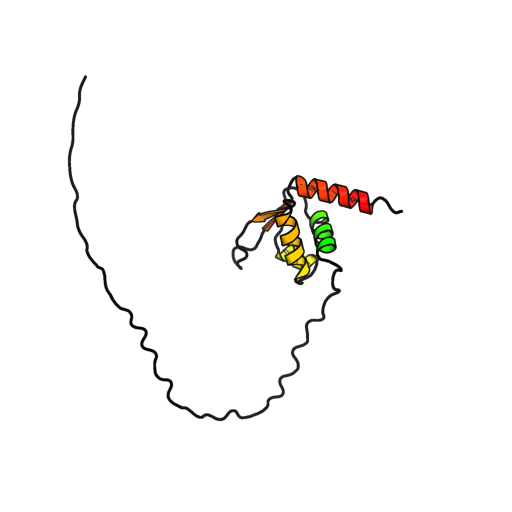7 GLU A CA 1
ATOM 727 C C . GLU A 1 97 ? -6.529 -10.067 1.614 1.00 94.56 97 GLU A C 1
ATOM 729 O O . GLU A 1 97 ? -7.667 -10.527 1.590 1.00 94.56 97 GLU A O 1
ATOM 734 N N . ARG A 1 98 ? -6.038 -9.437 2.689 1.00 93.31 98 ARG A N 1
ATOM 735 C CA . ARG A 1 98 ? -6.793 -9.177 3.926 1.00 93.31 98 ARG A CA 1
ATOM 736 C C . ARG A 1 98 ? -7.647 -7.907 3.894 1.00 93.31 98 ARG A C 1
ATOM 738 O O . ARG A 1 98 ? -8.264 -7.596 4.901 1.00 93.31 98 ARG A O 1
ATOM 745 N N . GLY A 1 99 ? -7.647 -7.150 2.796 1.00 96.25 99 GLY A N 1
ATOM 746 C CA . GLY A 1 99 ? -8.420 -5.908 2.688 1.00 96.25 99 GLY A CA 1
ATOM 747 C C . GLY A 1 99 ? -7.841 -4.714 3.456 1.00 96.25 99 GLY A C 1
ATOM 748 O O . GLY A 1 99 ? -8.448 -3.648 3.477 1.00 96.25 99 GLY A O 1
ATOM 749 N N . HIS A 1 100 ? -6.647 -4.834 4.046 1.00 96.50 100 HIS A N 1
ATOM 750 C CA . HIS A 1 100 ? -6.014 -3.752 4.814 1.00 96.50 100 HIS A CA 1
ATOM 751 C C . HIS A 1 100 ? -5.397 -2.664 3.928 1.00 96.50 100 HIS A C 1
ATOM 753 O O . HIS A 1 100 ? -5.199 -1.528 4.361 1.00 96.50 100 HIS A O 1
ATOM 759 N N . VAL A 1 101 ? -5.066 -3.008 2.684 1.00 97.12 101 VAL A N 1
ATOM 760 C CA . VAL A 1 101 ? -4.569 -2.055 1.690 1.0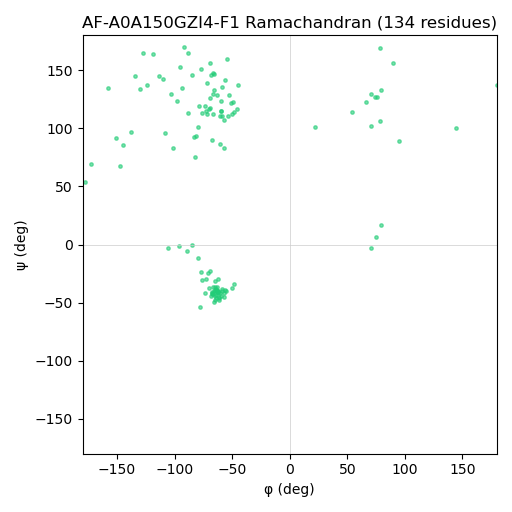0 97.12 101 VAL A CA 1
ATOM 761 C C . VAL A 1 101 ? -5.271 -2.271 0.363 1.00 97.12 101 VAL A C 1
ATOM 763 O O . VAL A 1 101 ? -5.539 -3.400 -0.045 1.00 97.12 101 VAL A O 1
ATOM 766 N N . GLU A 1 102 ? -5.504 -1.181 -0.350 1.00 96.94 102 GLU A N 1
ATOM 767 C CA . GLU A 1 102 ? -5.932 -1.212 -1.737 1.00 96.94 102 GLU A CA 1
ATOM 768 C C . GLU A 1 102 ? -4.708 -1.123 -2.648 1.00 96.94 102 GLU A C 1
ATOM 770 O O . GLU A 1 102 ? -3.810 -0.304 -2.429 1.00 96.94 102 GLU A O 1
ATOM 775 N N . ARG A 1 103 ? -4.658 -1.976 -3.677 1.00 96.12 103 ARG A N 1
ATOM 776 C CA . ARG A 1 103 ? -3.570 -1.995 -4.657 1.00 96.12 103 ARG A CA 1
ATOM 777 C C . ARG A 1 103 ? -4.012 -1.346 -5.964 1.00 96.12 103 ARG A C 1
ATOM 779 O O . ARG A 1 103 ? -4.989 -1.764 -6.574 1.00 96.12 103 ARG A O 1
ATOM 786 N N . SER A 1 104 ? -3.202 -0.411 -6.442 1.00 95.12 104 SER A N 1
ATOM 787 C CA . SER A 1 104 ? -3.319 0.250 -7.743 1.00 95.12 104 SER A CA 1
ATOM 788 C C . SER A 1 104 ? -2.085 -0.018 -8.614 1.00 95.12 104 SER A C 1
ATOM 790 O O . SER A 1 104 ? -1.034 -0.435 -8.119 1.00 95.12 104 SER A O 1
ATOM 792 N N . GLY A 1 105 ? -2.208 0.235 -9.918 1.00 94.31 105 GLY A N 1
ATOM 793 C CA . GLY A 1 105 ? -1.144 0.002 -10.899 1.00 94.31 105 GLY A CA 1
ATOM 794 C C . GLY A 1 105 ? -0.999 -1.468 -11.305 1.00 94.31 105 GLY A C 1
ATOM 795 O O . GLY A 1 105 ? -1.598 -2.371 -10.716 1.00 94.31 105 GLY A O 1
ATOM 796 N N . ARG A 1 106 ? -0.209 -1.714 -12.354 1.00 92.19 106 ARG A N 1
ATOM 797 C CA . ARG A 1 106 ? -0.045 -3.050 -12.965 1.00 92.19 106 ARG A CA 1
ATOM 798 C C . ARG A 1 106 ? 1.289 -3.733 -12.652 1.00 92.19 106 ARG A C 1
ATOM 800 O O . ARG A 1 106 ? 1.508 -4.864 -13.077 1.00 92.19 106 ARG A O 1
ATOM 807 N N . GLY A 1 107 ? 2.186 -3.066 -11.928 1.00 88.12 107 GLY A N 1
ATOM 808 C CA . GLY A 1 107 ? 3.493 -3.616 -11.554 1.00 88.12 107 GLY A CA 1
ATOM 809 C C . GLY A 1 107 ? 4.549 -3.553 -12.659 1.00 88.12 107 GLY A C 1
ATOM 810 O O . GLY A 1 107 ? 5.568 -4.238 -12.577 1.00 88.12 107 GLY A O 1
ATOM 811 N N . PHE A 1 108 ? 4.334 -2.739 -13.695 1.00 89.50 108 PHE A N 1
ATOM 812 C CA . PHE A 1 108 ? 5.322 -2.506 -14.749 1.00 89.50 108 PHE A CA 1
ATOM 813 C C . PHE A 1 108 ? 6.252 -1.345 -14.388 1.00 89.50 108 PHE A C 1
ATOM 815 O O . PHE A 1 108 ? 5.947 -0.529 -13.524 1.00 89.50 108 PHE A O 1
ATOM 822 N N . ARG A 1 109 ? 7.382 -1.209 -15.097 1.00 87.56 109 ARG A N 1
ATOM 823 C CA . ARG A 1 109 ? 8.333 -0.099 -14.874 1.00 87.56 109 ARG A CA 1
ATOM 824 C C . ARG A 1 109 ? 7.679 1.285 -14.978 1.00 87.56 109 ARG A C 1
ATOM 826 O O . ARG A 1 109 ? 8.001 2.158 -14.184 1.00 87.56 109 ARG A O 1
ATOM 833 N N . CYS A 1 110 ? 6.777 1.466 -15.942 1.00 90.94 110 CYS A N 1
ATOM 834 C CA . CYS A 1 110 ? 6.051 2.721 -16.170 1.00 90.94 110 CYS A CA 1
ATOM 835 C C . CYS A 1 110 ? 4.740 2.821 -15.374 1.00 90.94 110 CYS A C 1
ATOM 837 O O . CYS A 1 110 ? 4.079 3.849 -15.431 1.00 90.94 110 CYS A O 1
ATOM 839 N N . ASP A 1 111 ? 4.349 1.757 -14.672 1.00 90.69 111 ASP A N 1
ATOM 840 C CA . ASP A 1 111 ? 3.100 1.677 -13.913 1.00 90.69 111 ASP A CA 1
ATOM 841 C C . ASP A 1 111 ? 3.311 0.787 -12.674 1.00 90.69 111 ASP A C 1
ATOM 843 O O . ASP A 1 111 ? 2.842 -0.360 -12.636 1.00 90.69 111 ASP A O 1
ATOM 847 N N . PRO A 1 112 ? 4.134 1.252 -11.712 1.00 92.31 112 PRO A N 1
ATOM 848 C CA . PRO A 1 112 ? 4.509 0.466 -10.546 1.00 92.31 112 PRO A CA 1
ATOM 849 C C . PRO A 1 112 ? 3.313 0.265 -9.616 1.00 92.31 112 PRO A C 1
ATOM 851 O O . PRO A 1 112 ? 2.393 1.081 -9.583 1.00 92.31 112 PRO A O 1
ATOM 854 N N . TYR A 1 113 ? 3.356 -0.790 -8.802 1.00 95.56 113 TYR A N 1
ATOM 855 C CA . TYR A 1 113 ? 2.327 -0.988 -7.788 1.00 95.56 113 TYR A CA 1
ATOM 856 C C . TYR A 1 113 ? 2.337 0.145 -6.758 1.00 95.56 113 TYR A C 1
ATOM 858 O O . TYR A 1 113 ? 3.380 0.468 -6.175 1.00 95.56 113 TYR A O 1
ATOM 866 N N . GLY A 1 114 ? 1.156 0.720 -6.543 1.00 95.94 114 GLY A N 1
ATOM 867 C CA . GLY A 1 114 ? 0.859 1.675 -5.486 1.00 95.94 114 GLY A CA 1
ATOM 868 C C . GLY A 1 114 ? -0.120 1.075 -4.485 1.00 95.94 114 GLY A C 1
ATOM 869 O O . GLY A 1 114 ? -1.010 0.318 -4.866 1.00 95.94 114 GLY A O 1
ATOM 870 N N . TYR A 1 115 ? 0.038 1.431 -3.221 1.00 97.50 115 TYR A N 1
ATOM 871 C CA . TYR A 1 115 ? -0.745 0.918 -2.109 1.00 97.50 115 TYR A CA 1
ATOM 872 C C . TYR A 1 115 ? -1.269 2.081 -1.279 1.00 97.50 115 TYR A C 1
ATOM 874 O O . TYR A 1 115 ? -0.504 2.985 -0.938 1.00 97.50 115 TYR A O 1
ATOM 882 N N . THR A 1 116 ? -2.550 2.031 -0.939 1.00 97.25 116 THR A N 1
ATOM 883 C CA . THR A 1 116 ? -3.197 2.979 -0.025 1.00 97.25 116 THR A CA 1
ATOM 884 C C . THR A 1 116 ? -3.826 2.183 1.107 1.00 97.25 116 THR A C 1
ATOM 886 O O . THR A 1 116 ? -4.407 1.126 0.865 1.00 97.25 116 THR A O 1
ATOM 889 N N . VAL A 1 117 ? -3.680 2.651 2.343 1.00 97.19 117 VAL A N 1
ATOM 890 C CA . VAL A 1 117 ? -4.281 1.979 3.500 1.00 97.19 117 VAL A CA 1
ATOM 891 C C . VAL A 1 117 ? -5.800 2.172 3.493 1.00 97.19 117 VAL A C 1
ATOM 893 O O . VAL A 1 117 ? -6.287 3.253 3.162 1.00 97.19 117 VAL A O 1
ATOM 896 N N . THR A 1 118 ? -6.546 1.119 3.820 1.00 97.19 118 THR A N 1
ATOM 897 C CA . THR A 1 118 ? -8.010 1.167 3.952 1.00 97.19 118 THR A CA 1
ATOM 898 C C . THR A 1 118 ? -8.411 1.479 5.395 1.00 97.19 118 THR A C 1
ATOM 900 O O . THR A 1 118 ? -7.585 1.418 6.306 1.00 97.19 118 THR A O 1
ATOM 903 N N . ALA A 1 119 ? -9.697 1.752 5.634 1.00 95.06 119 ALA A N 1
ATOM 904 C CA . ALA A 1 119 ? -10.220 1.912 6.993 1.00 95.06 119 ALA A CA 1
ATOM 905 C C . ALA A 1 119 ? -9.947 0.674 7.876 1.00 95.06 119 ALA A C 1
ATOM 907 O O . ALA A 1 119 ? -9.560 0.810 9.035 1.00 95.06 119 ALA A O 1
ATOM 908 N N . GLU A 1 120 ? -10.069 -0.534 7.312 1.00 95.25 120 GLU A N 1
ATOM 909 C CA . GLU A 1 120 ? -9.747 -1.784 8.015 1.00 95.25 120 GLU A CA 1
ATOM 910 C C . GLU A 1 120 ? -8.255 -1.890 8.345 1.00 95.25 120 GLU A C 1
ATOM 912 O O . GLU A 1 120 ? -7.886 -2.310 9.441 1.00 95.25 120 GLU A O 1
ATOM 917 N N . GLY A 1 121 ? -7.382 -1.472 7.423 1.00 95.25 121 GLY A N 1
ATOM 918 C CA . GLY A 1 121 ? -5.940 -1.444 7.661 1.00 95.25 121 GL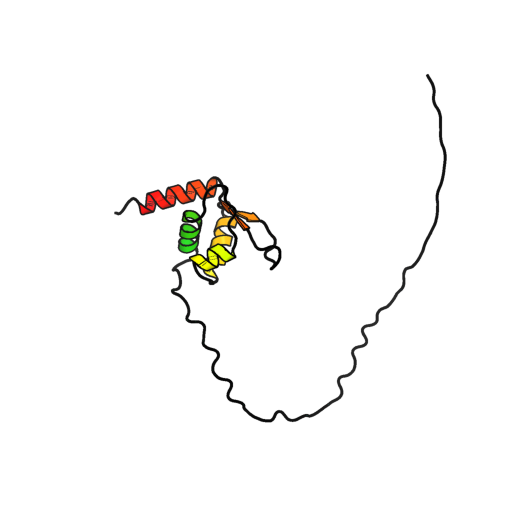Y A CA 1
ATOM 919 C C . GLY A 1 121 ? -5.531 -0.456 8.749 1.00 95.25 121 GLY A C 1
ATOM 920 O O . GLY A 1 121 ? -4.638 -0.758 9.538 1.00 95.25 121 GLY A O 1
ATOM 921 N N . LEU A 1 122 ? -6.206 0.693 8.839 1.00 94.75 122 LEU A N 1
ATOM 922 C CA . LEU A 1 122 ? -5.986 1.670 9.907 1.00 94.75 122 LEU A CA 1
ATOM 923 C C . LEU A 1 122 ? -6.416 1.131 11.273 1.00 94.75 122 LEU A C 1
ATOM 925 O O . LEU A 1 122 ? -5.679 1.297 12.245 1.00 94.75 122 LEU A O 1
ATOM 929 N N . ALA A 1 123 ? -7.564 0.453 11.344 1.00 94.81 123 ALA A N 1
ATOM 930 C CA . ALA A 1 123 ? -8.014 -0.206 12.568 1.00 94.81 123 ALA A CA 1
ATOM 931 C C . ALA A 1 123 ? -7.016 -1.287 13.018 1.00 94.81 123 ALA A C 1
ATOM 933 O O . ALA A 1 123 ? -6.599 -1.296 14.176 1.00 94.81 123 ALA A O 1
ATOM 934 N N . ALA A 1 124 ? -6.549 -2.125 12.086 1.00 93.44 124 ALA A N 1
ATOM 935 C CA . ALA A 1 124 ? -5.533 -3.141 12.360 1.00 93.44 124 ALA A CA 1
ATOM 936 C C . ALA A 1 124 ? -4.193 -2.527 12.809 1.00 93.44 124 ALA A C 1
ATOM 938 O O . ALA A 1 124 ? -3.546 -3.029 13.728 1.00 93.44 124 ALA A O 1
ATOM 939 N N . ALA A 1 125 ? -3.776 -1.414 12.198 1.00 93.19 125 ALA A N 1
ATOM 940 C CA . ALA A 1 125 ? -2.576 -0.692 12.609 1.00 93.19 125 ALA A CA 1
ATOM 941 C C . ALA A 1 125 ? -2.722 -0.103 14.023 1.00 93.19 125 ALA A C 1
ATOM 943 O O . ALA A 1 125 ? -1.770 -0.140 14.802 1.00 93.19 125 ALA A O 1
ATOM 944 N N . ALA A 1 126 ? -3.900 0.419 14.376 1.00 92.69 126 ALA A N 1
ATOM 945 C CA . ALA A 1 126 ? -4.176 0.932 15.715 1.00 92.69 126 ALA A CA 1
ATOM 946 C C . ALA A 1 126 ? -4.130 -0.179 16.778 1.00 92.69 126 ALA A C 1
ATOM 948 O O . ALA A 1 126 ? -3.492 0.007 17.814 1.00 92.69 126 ALA A O 1
ATOM 949 N N . GLU A 1 127 ? -4.727 -1.341 16.500 1.00 91.94 127 GLU A N 1
ATOM 950 C CA . GLU A 1 127 ? -4.654 -2.523 17.370 1.00 91.94 127 GLU A CA 1
ATOM 951 C C . GLU A 1 127 ? -3.201 -2.980 17.570 1.00 91.94 127 GLU A C 1
ATOM 953 O O . GLU A 1 127 ? -2.759 -3.209 18.697 1.00 91.94 127 GLU A O 1
ATOM 958 N N . GLN A 1 128 ? -2.415 -3.028 16.489 1.00 90.19 128 GLN A N 1
ATOM 959 C CA . GLN A 1 128 ? -0.998 -3.378 16.563 1.00 90.19 128 GLN A CA 1
ATOM 960 C C . GLN A 1 128 ? -0.205 -2.390 17.436 1.00 90.19 128 GLN A C 1
ATOM 962 O O . GLN A 1 128 ? 0.603 -2.825 18.256 1.00 90.19 128 GLN A O 1
ATOM 967 N N . ARG A 1 129 ? -0.462 -1.076 17.332 1.00 90.31 129 ARG A N 1
ATOM 968 C CA . ARG A 1 129 ? 0.173 -0.075 18.214 1.00 90.31 129 ARG A CA 1
ATOM 969 C C . ARG A 1 129 ? -0.198 -0.281 19.676 1.00 90.31 129 ARG A C 1
ATOM 971 O O . ARG A 1 129 ? 0.666 -0.159 20.536 1.00 90.31 129 ARG A O 1
ATOM 978 N N . GLN A 1 130 ? -1.463 -0.584 19.968 1.00 89.75 130 GLN A N 1
ATOM 979 C CA . GLN A 1 130 ? -1.908 -0.860 21.337 1.00 89.75 130 GLN A CA 1
ATOM 980 C C . GLN A 1 130 ? -1.212 -2.097 21.907 1.00 89.75 130 GLN A C 1
ATOM 982 O O . GLN A 1 130 ? -0.781 -2.085 23.058 1.00 89.75 130 GLN A O 1
ATOM 987 N N . ARG A 1 131 ? -1.045 -3.137 21.085 1.00 87.19 131 ARG A N 1
ATOM 988 C CA . ARG A 1 131 ? -0.324 -4.353 21.462 1.00 87.19 131 ARG A CA 1
ATOM 989 C C . ARG A 1 131 ? 1.153 -4.093 21.755 1.00 87.19 131 ARG A C 1
ATOM 991 O O . ARG A 1 131 ? 1.684 -4.672 22.693 1.00 87.19 131 ARG A O 1
ATOM 998 N N . GLU A 1 132 ? 1.807 -3.235 20.975 1.00 83.62 132 GLU A N 1
ATOM 999 C CA . GLU A 1 132 ? 3.203 -2.839 21.212 1.00 83.62 132 GLU A CA 1
ATOM 1000 C C . GLU A 1 132 ? 3.355 -1.906 22.426 1.00 83.62 132 GLU A C 1
ATOM 1002 O O . GLU A 1 132 ? 4.380 -1.941 23.102 1.00 83.62 132 GLU A O 1
ATOM 1007 N N . ALA A 1 133 ? 2.330 -1.106 22.737 1.00 81.81 133 ALA A N 1
ATOM 1008 C CA . ALA A 1 133 ? 2.313 -0.181 23.871 1.00 81.81 133 ALA A CA 1
ATOM 1009 C C . ALA A 1 133 ? 2.005 -0.840 25.226 1.00 81.81 133 ALA A C 1
ATOM 1011 O O . ALA A 1 133 ? 2.172 -0.192 26.258 1.00 81.81 133 ALA A O 1
ATOM 1012 N N . ALA A 1 134 ? 1.560 -2.098 25.240 1.00 72.12 134 ALA A N 1
ATOM 1013 C CA . ALA A 1 134 ? 1.345 -2.878 26.452 1.00 72.12 134 ALA A CA 1
ATOM 1014 C C . ALA A 1 134 ? 2.521 -3.848 26.670 1.00 72.12 134 ALA A C 1
ATOM 1016 O O . ALA A 1 134 ? 2.428 -5.016 26.281 1.00 72.12 134 ALA A O 1
ATOM 1017 N N . PRO A 1 135 ? 3.649 -3.406 27.263 1.00 59.38 135 PRO A N 1
ATOM 1018 C CA . PRO A 1 135 ? 4.651 -4.350 27.723 1.00 59.38 135 PRO A CA 1
ATOM 1019 C C . PRO A 1 135 ? 4.062 -5.164 28.884 1.00 59.38 135 PRO A C 1
ATOM 1021 O O . PRO A 1 135 ? 3.481 -4.603 29.815 1.00 59.38 135 PRO A O 1
ATOM 1024 N N . SER A 1 136 ? 4.180 -6.489 28.773 1.00 55.81 136 SER A N 1
ATOM 1025 C CA . SER A 1 136 ? 3.909 -7.446 29.853 1.00 55.81 136 SER A CA 1
ATOM 1026 C C . SER A 1 136 ? 4.848 -7.256 31.037 1.00 55.81 136 SER A C 1
ATOM 1028 O O . SER A 1 136 ? 5.990 -6.794 30.825 1.00 55.81 136 SER A O 1
#

Organism: Gonium pectorale (NCBI:txid33097)

Nearest PDB structures (foldseek):
  5yhz-assembly1_A-2  TM=7.677E-01  e=4.975E-03  Lactococcus lactis subsp. lactis Il1403
  5yhy-assembly1_A  TM=7.105E-01  e=3.006E-03  Lactococcus lactis subsp. lactis Il1403
  4zzl-assembly1_A  TM=7.890E-01  e=1.279E-02  Pseudomonas aeruginosa
  4hqe-assembly1_A  TM=7.338E-01  e=6.010E-03  Staphylococcus aureus
  4ld5-assembly3_G  TM=7.163E-01  e=7.259E-03  Staphylococcus aureus

Mean predicted aligned error: 17.18 Å

Secondary structure (DSSP, 8-state):
-----------------------------------------------------S-HHHHHHHHHHHPPTT--EEHHHHHHHS-SSHHHHHHHHHHHHTTSEEEES-SBTTB--EEEE-HHHHHHHHHHHHHHH---

InterPro domains:
  IPR057523 HTH three-helical bundle domain [PF25370] (60-94)

Solvent-accessible surface area (backbone atoms only — not comparable to full-atom values): 8933 Å² total; per-residue (Å²): 135,83,90,82,82,88,83,85,89,82,90,84,88,83,90,80,88,81,79,85,84,78,85,77,79,80,81,81,73,92,73,94,71,83,87,74,77,92,71,82,74,70,80,74,78,74,73,78,79,65,86,77,75,74,54,42,65,53,49,31,52,54,51,44,65,69,56,49,82,86,45,76,44,42,56,69,57,54,31,67,74,77,36,88,51,71,46,56,57,50,10,55,49,51,35,38,77,69,54,23,27,48,81,41,68,81,62,41,95,94,34,51,38,30,37,28,52,31,75,61,22,50,52,53,32,53,53,52,50,53,57,70,72,54,77,130

Foldseek 3Di:
DDDDDDDDDDDDDDDDDDDDDDPDDDDDDDDDDDDDDDPPDDPPPPPPPDPDDPALQVLLLVVLLPADAPDKDFLVVSCVVVNDDVSSVVSVVVCVVVVQWDWFFDCDPVTTIIIHGDPVSNVVNVVSVVVVVDDD

Sequence (136 aa):
MADAAALLQGLSRGQGLSRGHVKRKPEAAAGTTQHGDHELGAPVPKKRRGPTIPNVVAAAASILLLMPEGIKMYEKTFRQEFGNNPDTSKALRLLWERGHVERSGRGFRCDPYGYTVTAEGLAAAAEQRQREAAPS